Protein AF-T1G7B2-F1 (afdb_monomer)

Mean predicted aligned error: 17.16 Å

Secondary structure (DSSP, 8-state):
-TGGGT-----SSSS-----TTTTTS-HHHHHHHHHHTT--STTS--GGGTT--SSPPPHHHHHHHHHHHS--SS--HHHHHHHHHHHH---GGG--GGG------------

Organism: Helobdella robusta (NCBI:txid6412)

InterPro domains:
  IPR001261 ArgE/DapE/ACY1/CPG2/YscS, conserved site [PS00758] (81-90)
  IPR001628 Zinc finger, nuclear hormone receptor-type [PF00105] (1-42)
  IPR001628 Zinc finger, nuclear hormone receptor-type [PS51030] (1-47)
  IPR001628 Zinc finger, nuclear hormone receptor-type [SM00399] (1-43)
  IPR003070 Nuclear receptor subfamily 4 group A member 1-3 [PR01284] (47-62)
  IPR003070 Nuclear receptor subfamily 4 group A member 1-3 [PR01284] (75-91)
  IPR013088 Zinc finger, NHR/GATA-type [G3DSA:3.30.50.10] (1-73)

pLDDT: mean 77.35, std 19.47, range [39.28, 98.56]

Foldseek 3Di:
DCLQVVDDFDDPDPLCDDCDPVCVVVGVSNNVVVCVVVPNDSVPDDYDPCPPDDDDDDDPVVVVVVVVVVPDDPDDDPVRVVVVVCPVPDDDPVPDDPPPDDPDDDPPDDDD

Solvent-accessible surface area (backbone atoms only — not comparable to full-atom values): 7568 Å² total; per-residue (Å²): 106,54,76,80,65,68,61,84,66,72,59,96,64,88,69,71,66,74,73,44,96,90,44,36,81,80,39,65,25,39,41,52,52,48,42,46,73,76,64,57,65,71,85,77,55,64,53,78,96,48,53,91,70,80,81,81,78,74,53,72,77,55,48,56,54,53,50,38,69,76,48,74,62,99,71,70,55,71,68,54,52,52,53,49,54,46,58,75,73,50,72,65,83,89,75,68,70,77,87,73,69,72,83,78,83,73,79,80,82,81,87,129

Radius of gyration: 29.66 Å; Cα contacts (8 Å, |Δi|>4): 41; chains: 1; bounding box: 43×60×72 Å

Nearest PDB structures (foldseek):
  6l6q-assembly1_A  TM=9.284E-01  e=1.831E-07  Homo sapiens
  6lc1-assembly1_J  TM=9.471E-01  e=2.585E-07  Homo sapiens
  7wnh-assembly3_C  TM=6.245E-01  e=5.849E-09  Homo sapiens
  3dzy-assembly1_A  TM=7.354E-01  e=1.066E-05  Homo sapiens
  2a66-assembly1_A  TM=7.588E-01  e=3.684E-05  Homo sapiens

Structure (mmCIF, N/CA/C/O backbone):
data_AF-T1G7B2-F1
#
_entry.id   AF-T1G7B2-F1
#
loop_
_atom_site.group_PDB
_atom_site.id
_atom_site.type_symbol
_atom_site.label_atom_id
_atom_site.label_alt_id
_atom_site.label_comp_id
_atom_site.label_asym_id
_atom_site.label_entity_id
_atom_site.label_seq_id
_atom_site.pdbx_PDB_ins_code
_atom_site.Cartn_x
_atom_site.Cartn_y
_atom_site.Cartn_z
_atom_site.occupancy
_atom_site.B_iso_or_equiv
_atom_site.auth_seq_id
_atom_site.auth_comp_id
_atom_site.auth_asym_id
_atom_site.auth_atom_id
_atom_site.pdbx_PDB_model_num
ATOM 1 N N . ARG A 1 1 ? 6.249 -3.770 7.445 1.00 91.62 1 ARG A N 1
ATOM 2 C CA . ARG A 1 1 ? 7.342 -2.764 7.486 1.00 91.62 1 ARG A CA 1
ATOM 3 C C . ARG A 1 1 ? 7.002 -1.526 6.668 1.00 91.62 1 ARG A C 1
ATOM 5 O O . ARG A 1 1 ? 6.887 -0.488 7.289 1.00 91.62 1 ARG A O 1
ATOM 12 N N . THR A 1 2 ? 6.808 -1.620 5.348 1.00 95.88 2 THR A N 1
ATOM 13 C CA . THR A 1 2 ? 6.531 -0.453 4.482 1.00 95.88 2 THR A CA 1
ATOM 14 C C . THR A 1 2 ? 5.354 0.392 4.968 1.00 95.88 2 THR A C 1
ATOM 16 O O . THR A 1 2 ? 5.560 1.551 5.293 1.00 95.88 2 THR A O 1
ATOM 19 N N . VAL A 1 3 ? 4.173 -0.216 5.148 1.00 95.00 3 VAL A N 1
ATOM 20 C CA . VAL A 1 3 ? 2.973 0.482 5.652 1.00 95.00 3 VAL A CA 1
ATOM 21 C C . VAL A 1 3 ? 3.188 1.051 7.061 1.00 95.00 3 VAL A C 1
ATOM 23 O O . VAL A 1 3 ? 2.980 2.226 7.284 1.00 95.00 3 VAL A O 1
ATOM 26 N N . GLN A 1 4 ? 3.713 0.256 8.000 1.00 92.88 4 GLN A N 1
ATOM 27 C CA . GLN A 1 4 ? 3.941 0.699 9.389 1.00 92.88 4 GLN A CA 1
ATOM 28 C C . GLN A 1 4 ? 4.907 1.879 9.537 1.00 92.88 4 GLN A C 1
ATOM 30 O O . GLN A 1 4 ? 4.873 2.565 10.550 1.00 92.88 4 GLN A O 1
ATOM 35 N N . LYS A 1 5 ? 5.835 2.043 8.592 1.00 94.12 5 LYS A N 1
ATOM 36 C CA . LYS A 1 5 ? 6.827 3.122 8.606 1.00 94.12 5 LYS A CA 1
ATOM 37 C C . LYS A 1 5 ? 6.455 4.260 7.658 1.00 94.12 5 LYS A C 1
ATOM 39 O O . LYS A 1 5 ? 7.265 5.163 7.506 1.00 94.12 5 LYS A O 1
ATOM 44 N N . ASN A 1 6 ? 5.309 4.171 6.975 1.00 94.12 6 ASN A N 1
ATOM 45 C CA . ASN A 1 6 ? 4.947 5.058 5.869 1.00 94.12 6 ASN A CA 1
ATOM 46 C C . ASN A 1 6 ? 6.111 5.258 4.882 1.00 94.12 6 ASN A C 1
ATOM 48 O O . ASN A 1 6 ? 6.395 6.364 4.437 1.00 94.12 6 ASN A O 1
ATOM 52 N N . ALA A 1 7 ? 6.836 4.174 4.585 1.00 96.31 7 ALA A N 1
ATOM 53 C CA . ALA A 1 7 ? 8.042 4.258 3.775 1.00 96.31 7 ALA A CA 1
ATOM 54 C C . ALA A 1 7 ? 7.680 4.520 2.309 1.00 96.31 7 ALA A C 1
ATOM 56 O O . ALA A 1 7 ? 6.906 3.766 1.714 1.00 96.31 7 ALA A O 1
ATOM 57 N N . VAL A 1 8 ? 8.292 5.553 1.736 1.00 96.88 8 VAL A N 1
ATOM 58 C CA . VAL A 1 8 ? 8.183 5.903 0.319 1.00 96.88 8 VAL A CA 1
ATOM 59 C C . VAL A 1 8 ? 9.411 5.367 -0.405 1.00 96.88 8 VAL A C 1
ATOM 61 O O . VAL A 1 8 ? 10.537 5.504 0.070 1.00 96.88 8 VAL A O 1
ATOM 64 N N . TYR A 1 9 ? 9.192 4.726 -1.549 1.00 97.81 9 TYR A N 1
ATOM 65 C CA . TYR A 1 9 ? 10.258 4.175 -2.377 1.00 97.81 9 TYR A CA 1
ATOM 66 C C . TYR A 1 9 ? 10.185 4.761 -3.779 1.00 97.81 9 TYR A C 1
ATOM 68 O O . TYR A 1 9 ? 9.095 5.021 -4.282 1.00 97.81 9 TYR A O 1
ATOM 76 N N . SER A 1 10 ? 11.339 4.862 -4.429 1.00 98.00 10 SER A N 1
ATOM 77 C CA . SER A 1 10 ? 11.453 5.268 -5.829 1.00 98.00 10 SER A CA 1
ATOM 78 C C . SER A 1 10 ? 12.084 4.143 -6.645 1.00 98.00 10 SER A C 1
ATOM 80 O O . SER A 1 10 ? 12.949 3.409 -6.159 1.00 98.00 10 SER A O 1
ATOM 82 N N . CYS A 1 11 ? 11.629 3.966 -7.884 1.00 98.06 11 CYS A N 1
ATOM 83 C CA . CYS A 1 11 ? 12.299 3.089 -8.839 1.00 98.06 11 CYS A CA 1
ATOM 84 C C . CYS A 1 11 ? 13.431 3.858 -9.525 1.00 98.06 11 CYS A C 1
ATOM 86 O O . CYS A 1 11 ? 13.233 5.002 -9.913 1.00 98.06 11 CYS A O 1
ATOM 88 N N . LEU A 1 12 ? 14.582 3.21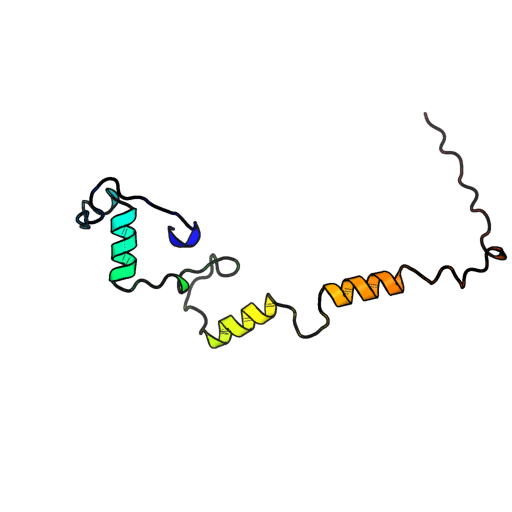1 -9.711 1.00 96.94 12 LEU A N 1
ATOM 89 C CA . LEU A 1 12 ? 15.724 3.760 -10.457 1.00 96.94 12 LEU A CA 1
ATOM 90 C C . LEU A 1 12 ? 15.685 3.399 -11.955 1.00 96.94 12 LEU A C 1
ATOM 92 O O . LEU A 1 12 ? 16.639 3.632 -12.684 1.00 96.94 12 LEU A O 1
ATOM 96 N N . SER A 1 13 ? 14.615 2.750 -12.408 1.00 95.19 13 SER A N 1
ATOM 97 C CA . SER A 1 13 ? 14.437 2.254 -13.778 1.00 95.19 13 SER A CA 1
ATOM 98 C C . SER A 1 13 ? 13.005 2.562 -14.241 1.00 95.19 13 SER A C 1
ATOM 100 O O . SER A 1 13 ? 12.333 3.409 -13.660 1.00 95.19 13 SER A O 1
ATOM 102 N N . GLY A 1 14 ? 12.484 1.844 -15.239 1.00 96.44 14 GLY A N 1
ATOM 103 C CA . GLY A 1 14 ? 11.147 2.064 -15.808 1.00 96.44 14 GLY A CA 1
ATOM 104 C C . GLY A 1 14 ? 9.953 1.575 -14.976 1.00 96.44 14 GLY A C 1
ATOM 105 O O . GLY A 1 14 ? 8.943 1.201 -15.559 1.00 96.44 14 GLY A O 1
ATOM 106 N N . LYS A 1 15 ? 10.049 1.512 -13.636 1.00 97.12 15 LYS A N 1
ATOM 107 C CA . LYS A 1 15 ? 8.956 1.063 -12.735 1.00 97.12 15 LYS A CA 1
ATOM 108 C C . LYS A 1 15 ? 8.376 -0.336 -13.034 1.00 97.12 15 LYS A C 1
ATOM 110 O O . LYS A 1 15 ? 7.311 -0.686 -12.543 1.00 97.12 15 LYS A O 1
ATOM 115 N N . ASN A 1 16 ? 9.105 -1.163 -13.776 1.00 97.31 16 ASN A N 1
ATOM 116 C CA . ASN A 1 16 ? 8.688 -2.484 -14.250 1.00 97.31 16 ASN A CA 1
ATOM 117 C C . ASN A 1 16 ? 9.705 -3.583 -13.882 1.00 97.31 16 ASN A C 1
ATOM 119 O O . ASN A 1 16 ? 9.863 -4.573 -14.596 1.00 97.31 16 ASN A O 1
ATOM 123 N N . CYS A 1 17 ? 10.437 -3.413 -12.774 1.00 97.75 17 CYS A N 1
ATOM 124 C CA . CYS A 1 17 ? 11.475 -4.365 -12.386 1.00 97.75 17 CYS A CA 1
ATOM 125 C C . CYS A 1 17 ? 10.881 -5.767 -12.129 1.00 97.75 17 CYS A C 1
ATOM 127 O O . CYS A 1 17 ? 9.895 -5.884 -11.396 1.00 97.75 17 CYS A O 1
ATOM 129 N N . PRO A 1 18 ? 11.512 -6.849 -12.619 1.00 97.00 18 PRO A N 1
ATOM 130 C CA . PRO A 1 18 ? 11.013 -8.206 -12.412 1.00 97.00 18 PRO A CA 1
ATOM 131 C C . PRO A 1 18 ? 11.135 -8.645 -10.942 1.00 97.00 18 PRO A C 1
ATOM 133 O O . PRO A 1 18 ? 12.222 -8.631 -10.351 1.00 97.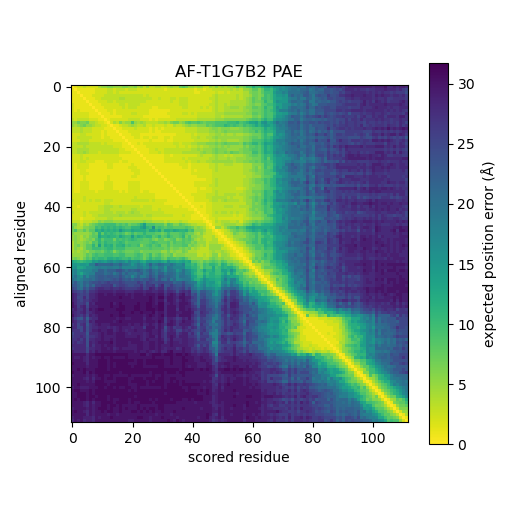00 18 PRO A O 1
ATOM 136 N N . ILE A 1 19 ? 10.010 -9.059 -10.345 1.00 97.81 19 ILE A N 1
ATOM 137 C CA . ILE A 1 19 ? 9.907 -9.449 -8.929 1.00 97.81 19 ILE A CA 1
ATOM 138 C C . ILE A 1 19 ? 9.775 -10.970 -8.788 1.00 97.81 19 ILE A C 1
ATOM 140 O O . ILE A 1 19 ? 8.663 -11.506 -8.767 1.00 97.81 19 ILE A O 1
ATOM 144 N N . ASP A 1 20 ? 10.930 -11.613 -8.590 1.00 97.38 20 ASP A N 1
ATOM 145 C CA . ASP A 1 20 ? 11.092 -13.051 -8.314 1.00 97.38 20 ASP A CA 1
ATOM 146 C C . ASP A 1 20 ? 11.721 -13.293 -6.933 1.00 97.38 20 ASP A C 1
ATOM 148 O O . ASP A 1 20 ? 12.301 -12.380 -6.334 1.00 97.38 20 ASP A O 1
ATOM 152 N N . LYS A 1 21 ? 11.725 -14.546 -6.448 1.00 96.88 21 LYS A N 1
ATOM 153 C CA . LYS A 1 21 ? 12.318 -14.933 -5.146 1.00 96.88 21 LYS A CA 1
ATOM 154 C C . LYS A 1 21 ? 13.752 -14.413 -4.961 1.00 96.88 21 LYS A C 1
ATOM 156 O O . LYS A 1 21 ? 14.073 -13.899 -3.891 1.00 96.88 21 LYS A O 1
ATOM 161 N N . ARG A 1 22 ? 14.579 -14.482 -6.012 1.00 97.19 22 ARG A N 1
ATOM 162 C CA . ARG A 1 22 ? 15.989 -14.051 -5.998 1.00 97.19 22 ARG A CA 1
ATOM 163 C C . ARG A 1 22 ? 16.173 -12.531 -6.099 1.00 97.19 22 ARG A C 1
ATOM 165 O O . ARG A 1 22 ? 17.106 -11.991 -5.518 1.00 97.19 22 ARG A O 1
ATOM 172 N N . ARG A 1 23 ? 15.312 -11.827 -6.846 1.00 95.25 23 ARG A N 1
ATOM 173 C CA . ARG A 1 23 ? 15.527 -10.416 -7.243 1.00 95.25 23 ARG A CA 1
ATOM 174 C C . ARG A 1 23 ? 14.589 -9.410 -6.579 1.00 95.25 23 ARG A C 1
ATOM 176 O O . ARG A 1 23 ? 14.839 -8.214 -6.682 1.00 95.25 23 ARG A O 1
ATOM 183 N N . ARG A 1 24 ? 13.567 -9.856 -5.839 1.00 97.19 24 ARG A N 1
ATOM 184 C CA . ARG A 1 24 ? 12.559 -8.988 -5.194 1.00 97.19 24 ARG A CA 1
ATOM 185 C C . ARG A 1 24 ? 13.121 -7.885 -4.292 1.00 97.19 24 ARG A C 1
ATOM 187 O O . ARG A 1 24 ? 12.434 -6.906 -4.044 1.00 97.19 24 ARG A O 1
ATOM 194 N N . ASN A 1 25 ? 14.338 -8.042 -3.772 1.00 97.19 25 ASN A N 1
ATOM 195 C CA . ASN A 1 25 ? 14.970 -7.043 -2.907 1.00 97.19 25 ASN A CA 1
ATOM 196 C C . ASN A 1 25 ? 15.705 -5.937 -3.687 1.00 97.19 25 ASN A C 1
ATOM 198 O O . ASN A 1 25 ? 16.084 -4.948 -3.072 1.00 97.19 25 ASN A O 1
ATOM 202 N N . ARG A 1 26 ? 15.889 -6.073 -5.011 1.00 97.56 26 ARG A N 1
ATOM 203 C CA . ARG A 1 26 ? 16.608 -5.089 -5.842 1.00 97.56 26 ARG A CA 1
ATOM 204 C C . ARG A 1 26 ? 15.850 -3.773 -6.012 1.00 97.56 26 ARG A C 1
ATOM 206 O O . ARG A 1 26 ? 16.472 -2.726 -6.080 1.00 97.56 26 ARG A O 1
ATOM 213 N N . CYS A 1 27 ? 14.518 -3.815 -6.080 1.00 98.25 27 CYS A N 1
ATOM 214 C CA . CYS A 1 27 ? 13.689 -2.618 -6.202 1.00 98.25 27 CYS A CA 1
ATOM 215 C C . CYS A 1 27 ? 12.532 -2.674 -5.204 1.00 98.25 27 CYS A C 1
ATOM 217 O O . CYS A 1 27 ? 11.582 -3.441 -5.371 1.00 98.25 27 CYS A O 1
ATOM 219 N N . GLN A 1 28 ? 12.614 -1.850 -4.160 1.00 98.31 28 GLN A N 1
ATOM 220 C CA . GLN A 1 28 ? 11.594 -1.783 -3.111 1.00 98.31 28 GLN A CA 1
ATOM 221 C C . GLN A 1 28 ? 10.278 -1.195 -3.635 1.00 98.31 28 GLN A C 1
ATOM 223 O O . GLN A 1 28 ? 9.218 -1.692 -3.260 1.00 98.31 28 GLN A O 1
ATOM 228 N N . TYR A 1 29 ? 10.352 -0.223 -4.556 1.00 98.56 29 TYR A N 1
ATOM 229 C CA . TYR A 1 29 ? 9.185 0.350 -5.229 1.00 98.56 29 TYR A CA 1
ATOM 230 C C . TYR A 1 29 ? 8.391 -0.721 -5.983 1.00 98.56 29 TYR A C 1
ATOM 232 O O . TYR A 1 29 ? 7.267 -1.019 -5.601 1.00 98.56 29 TYR A O 1
ATOM 240 N N . CYS A 1 30 ? 8.998 -1.385 -6.976 1.00 98.38 30 CYS A N 1
ATOM 241 C CA . CYS A 1 30 ? 8.290 -2.377 -7.796 1.00 98.38 30 CYS A CA 1
ATOM 242 C C . CYS A 1 30 ? 7.796 -3.571 -6.967 1.00 98.38 30 CYS A C 1
ATOM 244 O O . CYS A 1 30 ? 6.746 -4.144 -7.248 1.00 98.38 30 CYS A O 1
ATOM 246 N N . ARG A 1 31 ? 8.535 -3.949 -5.915 1.00 98.38 31 ARG A N 1
ATOM 247 C CA . ARG A 1 31 ? 8.081 -4.980 -4.978 1.00 98.38 31 ARG A CA 1
ATOM 248 C C . ARG A 1 31 ? 6.808 -4.551 -4.256 1.00 98.38 31 ARG A C 1
ATOM 250 O O . ARG A 1 31 ? 5.891 -5.358 -4.142 1.00 98.38 31 ARG A O 1
ATOM 257 N N . PHE A 1 32 ? 6.784 -3.333 -3.722 1.00 98.38 32 PHE A N 1
ATOM 258 C CA . PHE A 1 32 ? 5.632 -2.831 -2.985 1.00 98.38 32 PHE A CA 1
ATOM 259 C C . PHE A 1 32 ? 4.432 -2.600 -3.905 1.00 98.38 32 PHE A C 1
ATOM 261 O O . PHE A 1 32 ? 3.340 -3.045 -3.571 1.00 98.38 32 PHE A O 1
ATOM 268 N N . GLU A 1 33 ? 4.644 -2.036 -5.092 1.00 98.19 33 GLU A N 1
ATOM 269 C CA . GLU A 1 33 ? 3.607 -1.899 -6.123 1.00 98.19 33 GLU A CA 1
ATOM 270 C C . GLU A 1 33 ? 2.989 -3.252 -6.485 1.00 98.19 33 GLU A C 1
ATOM 272 O O . GLU A 1 33 ? 1.770 -3.406 -6.454 1.00 98.19 33 GLU A O 1
ATOM 277 N N . LYS A 1 34 ? 3.814 -4.283 -6.725 1.00 98.06 34 LYS A N 1
ATOM 278 C CA . LYS A 1 34 ? 3.310 -5.638 -6.990 1.00 98.06 34 LYS A CA 1
ATOM 279 C C . LYS A 1 34 ? 2.483 -6.182 -5.826 1.00 98.06 34 LYS A C 1
ATOM 281 O O . LYS A 1 34 ? 1.476 -6.831 -6.076 1.00 98.06 34 LYS A O 1
ATOM 286 N N . CYS A 1 35 ? 2.875 -5.929 -4.572 1.00 98.06 35 CYS A N 1
ATOM 287 C CA . CYS A 1 35 ? 2.076 -6.322 -3.406 1.00 98.06 35 CYS A CA 1
ATOM 288 C C . CYS A 1 35 ? 0.665 -5.718 -3.454 1.00 98.06 35 CYS A C 1
ATOM 290 O O . CYS A 1 35 ? -0.303 -6.428 -3.194 1.00 98.06 35 CYS A O 1
ATOM 292 N N . LEU A 1 36 ? 0.545 -4.433 -3.793 1.00 97.69 36 LEU A N 1
ATOM 293 C CA . LEU A 1 36 ? -0.755 -3.769 -3.915 1.00 97.69 36 LEU A CA 1
ATOM 294 C C . LEU A 1 36 ? -1.551 -4.325 -5.100 1.00 97.69 36 LEU A C 1
ATOM 296 O O . LEU A 1 36 ? -2.731 -4.622 -4.953 1.00 97.69 36 LEU A O 1
ATOM 300 N N . HIS A 1 37 ? -0.890 -4.547 -6.236 1.00 97.50 37 HIS A N 1
ATOM 301 C CA . HIS A 1 37 ? -1.518 -5.076 -7.446 1.00 97.50 37 HIS A CA 1
ATOM 302 C C . HIS A 1 37 ? -2.107 -6.483 -7.255 1.00 97.50 37 HIS A C 1
ATOM 304 O O . HIS A 1 37 ? -3.175 -6.776 -7.779 1.00 97.50 37 HIS A O 1
ATOM 310 N N . VAL A 1 38 ? -1.459 -7.346 -6.463 1.00 97.75 38 VAL A N 1
ATOM 311 C CA . VAL A 1 38 ? -2.003 -8.679 -6.124 1.00 97.75 38 VAL A CA 1
ATOM 312 C C . VAL A 1 38 ? -3.038 -8.650 -4.988 1.00 97.75 38 VAL A C 1
ATOM 314 O O . VAL A 1 38 ? -3.444 -9.706 -4.510 1.00 97.75 38 VAL A O 1
ATOM 317 N N . GLY A 1 39 ? -3.447 -7.464 -4.523 1.00 97.31 39 GLY A N 1
ATOM 318 C CA . GLY A 1 39 ? -4.526 -7.298 -3.549 1.00 97.31 39 GLY A CA 1
ATOM 319 C C . GLY A 1 39 ? -4.097 -7.277 -2.080 1.00 97.31 39 GLY A C 1
ATOM 320 O O . GLY A 1 39 ? -4.924 -7.525 -1.203 1.00 97.31 39 GLY A O 1
ATOM 321 N N . MET A 1 40 ? -2.830 -6.983 -1.756 1.00 97.44 40 MET A N 1
ATOM 322 C CA . MET A 1 40 ? -2.472 -6.723 -0.355 1.00 97.44 40 MET A CA 1
ATOM 323 C C . MET A 1 40 ? -3.100 -5.409 0.122 1.00 97.44 40 MET A C 1
ATOM 325 O O . MET A 1 40 ? -2.778 -4.331 -0.371 1.00 97.44 40 MET A O 1
ATOM 329 N N . VAL A 1 41 ? -3.956 -5.510 1.135 1.00 94.31 41 VAL A N 1
ATOM 330 C CA . VAL A 1 41 ? -4.702 -4.388 1.718 1.00 94.31 41 VAL A CA 1
ATOM 331 C C . VAL A 1 41 ? -3.829 -3.662 2.752 1.00 94.31 41 VAL A C 1
ATOM 333 O O . VAL A 1 41 ? -3.248 -4.297 3.636 1.00 94.31 41 VAL A O 1
ATOM 336 N N . LYS A 1 42 ? -3.698 -2.333 2.664 1.00 93.38 42 LYS A N 1
ATOM 337 C CA . LYS A 1 42 ? -2.851 -1.554 3.596 1.00 93.38 42 LYS A CA 1
ATOM 338 C C . LYS A 1 42 ? -3.503 -1.454 4.973 1.00 93.38 42 LYS A C 1
ATOM 340 O O . LYS A 1 42 ? -2.824 -1.551 5.991 1.00 93.38 42 LYS A O 1
ATOM 345 N N . GLU A 1 43 ? -4.821 -1.342 4.985 1.00 90.31 43 GLU A N 1
ATOM 346 C CA . GLU A 1 43 ? -5.690 -1.136 6.140 1.00 90.31 43 GLU A CA 1
ATOM 347 C C . GLU A 1 43 ? -5.690 -2.341 7.094 1.00 90.31 43 GLU A C 1
ATOM 349 O O . GLU A 1 43 ? -5.992 -2.199 8.275 1.00 90.31 43 GLU A O 1
ATOM 354 N N . VAL A 1 44 ? -5.314 -3.536 6.616 1.00 91.50 44 VAL A N 1
ATOM 355 C CA . VAL A 1 44 ? -5.186 -4.728 7.477 1.00 91.50 44 VAL A CA 1
ATOM 356 C C . VAL A 1 44 ? -3.891 -4.735 8.292 1.00 91.50 44 VAL A C 1
ATOM 358 O O . VAL A 1 44 ? -3.715 -5.561 9.195 1.00 91.50 44 VAL A O 1
ATOM 361 N N . VAL A 1 45 ? -2.950 -3.840 7.983 1.00 92.25 45 VAL A N 1
ATOM 362 C CA . VAL A 1 45 ? -1.716 -3.699 8.749 1.00 92.25 45 VAL A CA 1
ATOM 363 C C . VAL A 1 45 ? -2.036 -2.962 10.044 1.00 92.25 45 VAL A C 1
ATOM 365 O O . VAL A 1 45 ? -2.429 -1.806 10.032 1.00 92.25 45 VAL A O 1
ATOM 368 N N . ARG A 1 46 ? -1.813 -3.625 11.182 1.00 90.81 46 ARG A N 1
ATOM 369 C CA . ARG A 1 46 ? -1.992 -3.017 12.507 1.00 90.81 46 ARG A CA 1
ATOM 370 C C . ARG A 1 46 ? -1.080 -1.795 12.677 1.00 90.81 46 ARG A C 1
ATOM 372 O O . ARG A 1 46 ? 0.149 -1.943 12.619 1.00 90.81 46 ARG A O 1
ATOM 379 N N . THR A 1 47 ? -1.683 -0.638 12.930 1.00 86.81 47 THR A N 1
ATOM 380 C CA . THR A 1 47 ? -1.019 0.618 13.3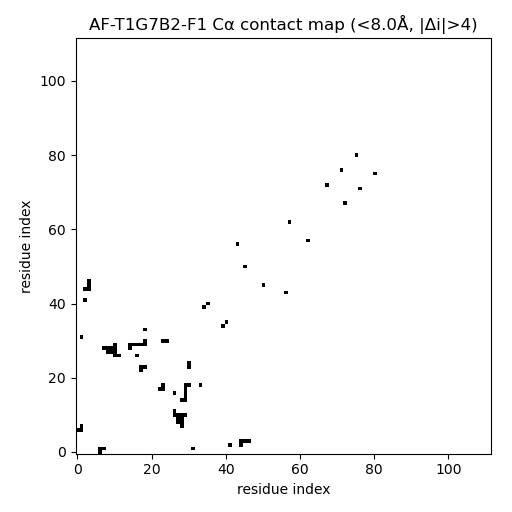07 1.00 86.81 47 THR A CA 1
ATOM 381 C C . THR A 1 47 ? -1.284 0.948 14.780 1.00 86.81 47 THR A C 1
ATOM 383 O O . THR A 1 47 ? -2.127 0.318 15.427 1.00 86.81 47 THR A O 1
ATOM 386 N N . ASP A 1 48 ? -0.510 1.888 15.322 1.00 83.00 48 ASP A N 1
ATOM 387 C CA . ASP A 1 48 ? -0.776 2.555 16.604 1.00 83.00 48 ASP A CA 1
ATOM 388 C C . ASP A 1 48 ? -1.045 1.588 17.774 1.00 83.00 48 ASP A C 1
ATOM 390 O O . ASP A 1 48 ? -0.248 0.684 18.043 1.00 83.00 48 ASP A O 1
ATOM 394 N N . TYR A 1 49 ? -2.183 1.749 18.450 1.00 76.56 49 TYR A N 1
ATOM 395 C CA . TYR A 1 49 ? -2.635 0.984 19.618 1.00 76.56 49 TYR A CA 1
ATOM 396 C C . TYR A 1 49 ? -2.894 -0.510 19.345 1.00 76.56 49 TYR A C 1
ATOM 398 O O . TYR A 1 49 ? -3.019 -1.304 20.282 1.00 76.56 49 TYR A O 1
ATOM 406 N N . LEU A 1 50 ? -2.952 -0.938 18.079 1.00 80.75 50 LEU A N 1
ATOM 407 C CA . LEU A 1 50 ? -3.064 -2.357 17.718 1.00 80.75 50 LEU A CA 1
ATOM 408 C C . LEU A 1 50 ? -1.701 -3.032 17.520 1.00 80.75 50 LEU A C 1
ATOM 410 O O . LEU A 1 50 ? -1.640 -4.255 17.356 1.00 80.75 50 LEU A O 1
ATOM 414 N N . LYS A 1 51 ? -0.598 -2.278 17.525 1.00 81.75 51 LYS A N 1
ATOM 415 C CA . LYS A 1 51 ? 0.751 -2.818 17.328 1.00 81.75 51 LYS A CA 1
ATOM 416 C C . LYS A 1 51 ? 1.094 -3.836 18.426 1.00 81.75 51 LYS A C 1
ATOM 418 O O . LYS A 1 51 ? 0.841 -3.620 19.601 1.00 81.75 51 LYS A O 1
ATOM 423 N N . GLY A 1 52 ? 1.649 -4.984 18.032 1.00 83.19 52 GLY A N 1
ATOM 424 C CA . GLY A 1 52 ? 2.024 -6.067 18.955 1.00 83.19 52 GLY A CA 1
ATOM 425 C C . GLY A 1 52 ? 0.903 -7.058 19.297 1.00 83.19 52 GLY A C 1
ATOM 426 O O . GLY A 1 52 ? 1.200 -8.176 19.719 1.00 83.19 52 GLY A O 1
ATOM 427 N N . ARG A 1 53 ? -0.372 -6.730 19.038 1.00 86.38 53 ARG A N 1
ATOM 428 C CA . ARG A 1 53 ? -1.476 -7.686 19.227 1.00 86.38 53 ARG A CA 1
ATOM 429 C C . ARG A 1 53 ? -1.450 -8.781 18.154 1.00 86.38 53 ARG A C 1
ATOM 431 O O . ARG A 1 53 ? -1.349 -8.500 16.958 1.00 86.38 53 ARG A O 1
ATOM 438 N N . ARG A 1 54 ? -1.577 -10.037 18.590 1.00 86.81 54 ARG A N 1
ATOM 439 C CA . ARG A 1 54 ? -1.653 -11.241 17.740 1.00 86.81 54 ARG A CA 1
ATOM 440 C C . ARG A 1 54 ? -3.101 -11.751 17.663 1.00 86.81 54 ARG A C 1
ATOM 442 O O . ARG A 1 54 ? -3.924 -11.377 18.489 1.00 86.81 54 ARG A O 1
ATOM 449 N N . GLY A 1 55 ? -3.419 -12.576 16.663 1.00 88.56 55 GLY A N 1
ATOM 450 C CA . GLY A 1 55 ? -4.759 -13.160 16.472 1.00 88.56 55 GLY A CA 1
ATOM 451 C C . GLY A 1 55 ? -5.580 -12.518 15.346 1.00 88.56 55 GLY A C 1
ATOM 452 O O . GLY A 1 55 ? -5.041 -11.794 14.502 1.00 88.56 55 GLY A O 1
ATOM 453 N N . ARG A 1 56 ? -6.888 -12.803 15.311 1.00 87.75 56 ARG A N 1
ATOM 454 C CA . ARG A 1 56 ? -7.824 -12.297 14.289 1.00 87.75 56 ARG A CA 1
ATOM 455 C C . ARG A 1 56 ? -7.939 -10.769 14.369 1.00 87.75 56 ARG A C 1
ATOM 457 O O . ARG A 1 56 ? -7.938 -10.200 15.460 1.00 87.75 56 ARG A O 1
ATOM 464 N N . LEU A 1 57 ? -8.004 -10.096 13.219 1.00 85.00 57 LEU A N 1
ATOM 465 C CA . LEU A 1 57 ? -8.282 -8.658 13.194 1.00 85.00 57 LEU A CA 1
ATOM 466 C C . LEU A 1 57 ? -9.707 -8.398 13.711 1.00 85.00 57 LEU A C 1
ATOM 468 O O . LEU A 1 57 ? -10.611 -9.174 13.388 1.00 85.00 57 LEU A O 1
ATOM 472 N N . PRO A 1 58 ? -9.925 -7.341 14.514 1.00 78.62 58 PRO A N 1
ATOM 473 C CA . PRO A 1 58 ? -11.270 -6.936 14.895 1.00 78.62 58 PRO A CA 1
ATOM 474 C C . PRO A 1 58 ? -12.105 -6.674 13.640 1.00 78.62 58 PRO A C 1
ATOM 476 O O . PRO A 1 58 ? -11.614 -6.077 12.683 1.00 78.62 58 PRO A O 1
ATOM 479 N N . SER A 1 59 ? -13.366 -7.108 13.649 1.00 77.44 59 SER A N 1
ATOM 480 C CA . SER A 1 59 ? -14.306 -6.730 12.592 1.00 77.44 59 SER A CA 1
ATOM 481 C C . SER A 1 59 ? -14.400 -5.204 12.499 1.00 77.44 59 SER A C 1
ATOM 483 O O . SER A 1 59 ? -14.284 -4.509 13.512 1.00 77.44 59 SER A O 1
ATOM 485 N N . LYS A 1 60 ? -14.649 -4.687 11.293 1.00 66.19 60 LYS A N 1
ATOM 486 C CA . LYS A 1 60 ? -14.808 -3.253 11.007 1.00 66.19 60 LYS A CA 1
ATOM 487 C C . LYS A 1 60 ? -15.848 -2.592 11.928 1.00 66.19 60 LYS A C 1
ATOM 489 O O . LYS A 1 60 ? -15.638 -1.467 12.368 1.00 66.19 60 LYS A O 1
ATOM 494 N N . SER A 1 61 ? -16.892 -3.333 12.319 1.00 64.88 61 SER A N 1
ATOM 495 C CA . SER A 1 61 ? -17.897 -2.895 13.301 1.00 64.88 61 SER A CA 1
ATOM 496 C C . SER A 1 61 ? -17.318 -2.642 14.696 1.00 64.88 61 SER A C 1
ATOM 498 O O . SER A 1 61 ? -17.731 -1.708 15.372 1.00 64.88 61 SER A O 1
ATOM 500 N N . LYS A 1 62 ? -16.327 -3.435 15.116 1.00 60.12 62 LYS A N 1
ATOM 501 C CA . LYS A 1 62 ? -15.645 -3.307 16.412 1.00 60.12 62 LYS A CA 1
ATOM 502 C C . LYS A 1 62 ? -14.568 -2.222 16.379 1.00 60.12 62 LYS A C 1
ATOM 504 O O . LYS A 1 62 ? -14.348 -1.557 17.382 1.00 60.12 62 LYS A O 1
ATOM 509 N N . LEU A 1 63 ? -13.919 -2.018 15.230 1.00 59.91 63 LEU A N 1
ATOM 510 C CA . LEU A 1 63 ? -12.922 -0.959 15.045 1.00 59.91 63 LEU A CA 1
ATOM 511 C C . LEU A 1 63 ? -13.555 0.442 15.109 1.00 59.91 63 LEU A C 1
ATOM 513 O O . LEU A 1 63 ? -12.970 1.336 15.709 1.00 59.91 63 LEU A O 1
ATOM 517 N N . ALA A 1 64 ? -14.778 0.602 14.591 1.00 59.62 64 ALA A N 1
ATOM 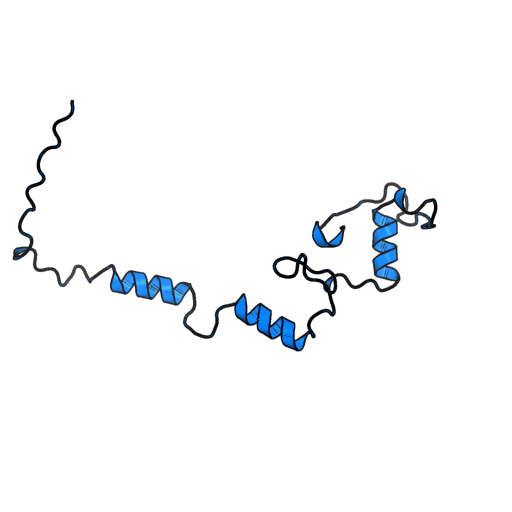518 C CA . ALA A 1 64 ? -15.575 1.820 14.767 1.00 59.62 64 ALA A CA 1
ATOM 519 C C . ALA A 1 64 ? -15.918 2.097 16.246 1.00 59.62 64 ALA A C 1
ATOM 521 O O . ALA A 1 64 ? -16.030 3.248 16.656 1.00 59.62 64 ALA A O 1
ATOM 522 N N . SER A 1 65 ? -16.043 1.056 17.075 1.00 55.00 65 SER A N 1
ATOM 523 C CA . SER A 1 65 ? -16.200 1.195 18.530 1.00 55.00 65 SER A CA 1
ATOM 524 C C . SER A 1 65 ? -14.912 1.658 19.220 1.00 55.00 65 SER A C 1
ATOM 526 O O . SER A 1 65 ? -14.985 2.449 20.148 1.00 55.00 65 SER A O 1
ATOM 528 N N . PHE A 1 66 ? -13.736 1.217 18.753 1.00 54.53 66 PHE A N 1
ATOM 529 C CA . PHE A 1 66 ? -12.436 1.664 19.282 1.00 54.53 66 PHE A CA 1
ATOM 530 C C . PHE A 1 66 ? -12.021 3.054 18.776 1.00 54.53 66 PHE A C 1
ATOM 532 O O . PHE A 1 66 ? -11.370 3.791 19.506 1.00 54.53 66 PHE A O 1
ATOM 539 N N . GLN A 1 67 ? -12.421 3.452 17.564 1.00 51.97 67 GLN A N 1
ATOM 540 C CA . GLN A 1 67 ? -12.264 4.840 17.115 1.00 51.97 67 GLN A CA 1
ATOM 541 C C . GLN A 1 67 ? -13.158 5.794 17.911 1.00 51.97 67 GLN A C 1
ATOM 543 O O . GLN A 1 67 ? -12.718 6.898 1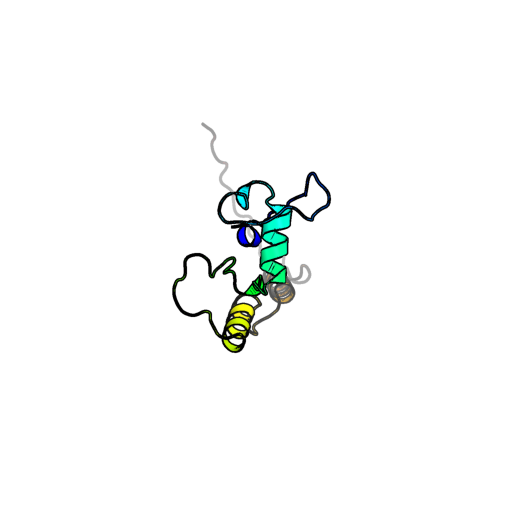8.190 1.00 51.97 67 GLN A O 1
ATOM 548 N N . ARG A 1 68 ? -14.332 5.345 18.381 1.00 49.19 68 ARG A N 1
ATOM 549 C CA . 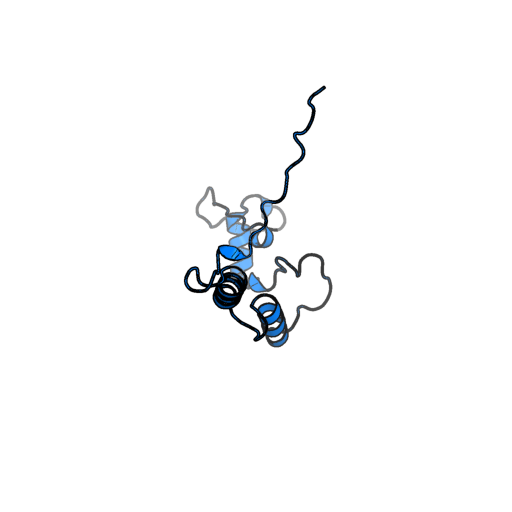ARG A 1 68 ? -15.151 6.098 19.350 1.00 49.19 68 ARG A CA 1
ATOM 550 C C . ARG A 1 68 ? -14.535 6.214 20.748 1.00 49.19 68 ARG A C 1
ATOM 552 O O . ARG A 1 68 ? -14.901 7.112 21.486 1.00 49.19 68 ARG A O 1
ATOM 559 N N . GLU A 1 69 ? -13.579 5.361 21.100 1.00 47.03 69 GLU A N 1
ATOM 560 C CA . GLU A 1 69 ? -12.778 5.512 22.327 1.00 47.03 69 GLU A CA 1
ATOM 561 C C . GLU A 1 69 ? -11.562 6.438 22.117 1.00 47.03 69 GLU A C 1
ATOM 563 O O . GLU A 1 69 ? -11.065 7.031 23.066 1.00 47.03 69 GLU A O 1
ATOM 568 N N . GLY A 1 70 ? -11.111 6.626 20.868 1.00 45.09 70 GLY A N 1
ATOM 569 C CA . GLY A 1 70 ? -10.127 7.653 20.486 1.00 45.09 70 GLY A CA 1
ATOM 570 C C . GLY A 1 70 ? -10.741 9.007 20.104 1.00 45.09 70 GLY A C 1
ATOM 571 O O . GLY A 1 70 ? -10.024 9.996 19.978 1.00 45.09 70 GLY A O 1
ATOM 572 N N . SER A 1 71 ? -12.060 9.067 19.929 1.00 45.97 71 SER A N 1
ATOM 573 C CA . SER A 1 71 ? -12.834 10.287 19.726 1.00 45.97 71 SER A CA 1
ATOM 574 C C . SER A 1 71 ? -13.910 10.358 20.804 1.00 45.97 71 SER A C 1
ATOM 576 O O . SER A 1 71 ? -15.009 9.866 20.581 1.00 45.97 71 SER A O 1
ATOM 578 N N . LEU A 1 72 ? -13.553 10.922 21.962 1.00 46.94 72 LEU A N 1
ATOM 579 C CA . LEU A 1 72 ? -14.450 11.453 22.997 1.00 46.94 72 LEU A CA 1
ATOM 580 C C . LEU A 1 72 ? -15.834 10.769 23.062 1.00 46.94 72 LEU A C 1
ATOM 582 O O . LEU A 1 72 ? -16.756 11.105 22.315 1.00 46.94 72 LEU A O 1
ATOM 586 N N . SER A 1 73 ? -15.987 9.858 24.028 1.00 39.28 73 SER A N 1
ATOM 587 C CA . SER A 1 73 ? -17.288 9.465 24.598 1.00 39.28 73 SER A CA 1
ATOM 588 C C . SER A 1 73 ? -18.190 10.709 24.815 1.00 39.28 73 SER A C 1
ATOM 590 O O . SER A 1 73 ? -17.626 11.788 24.984 1.00 39.28 73 SER A O 1
ATOM 592 N N . PRO A 1 74 ? -19.544 10.620 24.823 1.00 52.12 74 PRO A N 1
ATOM 593 C CA . PRO A 1 74 ? -20.498 11.745 24.664 1.00 52.12 74 PRO A CA 1
ATOM 594 C C . PRO A 1 74 ? -20.482 12.912 25.680 1.00 52.12 74 PRO A C 1
ATOM 596 O O . PRO A 1 74 ? -21.487 13.595 25.854 1.00 52.12 74 PRO A O 1
ATOM 599 N N . GLN A 1 75 ? -19.387 13.171 26.379 1.00 53.84 75 GLN A N 1
ATOM 600 C CA . GLN A 1 75 ? -19.299 14.078 27.509 1.00 53.84 75 GLN A CA 1
ATOM 601 C C . GLN A 1 75 ? -18.376 15.251 27.160 1.00 53.84 75 GLN A C 1
ATOM 603 O O . GLN A 1 75 ? -17.199 15.244 27.488 1.00 53.84 75 GLN A O 1
ATOM 608 N N . ALA A 1 76 ? -18.960 16.251 26.491 1.00 60.75 76 ALA A N 1
ATOM 609 C CA . ALA A 1 76 ? -18.408 17.580 26.197 1.00 60.75 76 ALA A CA 1
ATOM 610 C C . ALA A 1 76 ? -17.113 17.633 25.344 1.00 60.75 76 ALA A C 1
ATOM 612 O O . ALA A 1 76 ? -16.101 16.999 25.620 1.00 60.75 76 ALA A O 1
ATOM 613 N N . SER A 1 77 ? -17.127 18.458 24.288 1.00 77.12 77 SER A N 1
ATOM 614 C CA . SER A 1 77 ? -15.937 18.706 23.458 1.00 77.12 77 SER A CA 1
ATOM 615 C C . SER A 1 77 ? -14.790 19.318 24.284 1.00 77.12 77 SER A C 1
ATOM 617 O O . SER A 1 77 ? -15.047 19.997 25.277 1.00 77.12 77 SER A O 1
ATOM 619 N N . LEU A 1 78 ? -13.528 19.146 23.862 1.00 79.31 78 LEU A N 1
ATOM 620 C CA . LEU A 1 78 ? -12.374 19.782 24.529 1.00 79.31 78 LEU A CA 1
ATOM 621 C C . LEU A 1 78 ? -12.553 21.299 24.677 1.00 79.31 78 LEU A C 1
ATOM 623 O O . LEU A 1 78 ? -12.215 21.860 25.713 1.00 79.31 78 LEU A O 1
ATOM 627 N N . ILE A 1 79 ? -13.151 21.943 23.669 1.00 79.00 79 ILE A N 1
ATOM 628 C CA . ILE A 1 79 ? -13.502 23.366 23.706 1.00 79.00 79 ILE A CA 1
ATOM 629 C C . ILE A 1 79 ? -14.458 23.639 24.876 1.00 79.00 79 ILE A C 1
ATOM 631 O O . ILE A 1 79 ? -14.230 24.547 25.663 1.00 79.00 79 ILE A O 1
ATOM 635 N N . THR A 1 80 ? -15.490 22.814 25.048 1.00 81.12 80 THR A N 1
ATOM 636 C CA . THR A 1 80 ? -16.460 22.930 26.147 1.00 81.12 80 THR A CA 1
ATOM 637 C C . THR A 1 80 ? -15.820 22.732 27.525 1.00 81.12 80 THR A C 1
ATOM 639 O O . THR A 1 80 ? -16.195 23.424 28.469 1.00 81.12 80 THR A O 1
ATOM 642 N N . LEU A 1 81 ? -14.865 21.807 27.658 1.00 81.12 81 LEU A N 1
ATOM 643 C CA . LEU A 1 81 ? -14.144 21.584 28.917 1.00 81.12 81 LEU A CA 1
ATOM 644 C C . LEU A 1 81 ? -13.246 22.770 29.273 1.00 81.12 81 LEU A C 1
ATOM 646 O O . LEU A 1 81 ? -13.255 23.212 30.418 1.00 81.12 81 LEU A O 1
ATOM 650 N N . LEU A 1 82 ? -12.524 23.314 28.291 1.00 81.19 82 LEU A N 1
ATOM 651 C CA . LEU A 1 82 ? -11.680 24.494 28.480 1.00 81.19 82 LEU A CA 1
ATOM 652 C C . LEU A 1 82 ? -12.512 25.731 28.842 1.00 81.19 82 LEU A C 1
ATOM 654 O O . LEU A 1 82 ? -12.142 26.466 29.751 1.00 81.19 82 LEU A O 1
ATOM 658 N N . VAL A 1 83 ? -13.657 25.928 28.181 1.00 83.56 83 VAL A N 1
ATOM 659 C CA . VAL A 1 83 ? -14.576 27.039 28.475 1.00 83.56 83 VAL A CA 1
ATOM 660 C C . VAL A 1 83 ? -15.161 26.922 29.884 1.00 83.56 83 VAL A C 1
ATOM 662 O O . VAL A 1 83 ? -15.165 27.913 30.606 1.00 83.56 83 VAL A O 1
ATOM 665 N N . ARG A 1 84 ? -15.601 25.731 30.317 1.00 80.06 84 ARG A N 1
ATOM 666 C CA . ARG A 1 84 ? -16.069 25.526 31.702 1.00 80.06 84 ARG A CA 1
ATOM 667 C C . ARG A 1 84 ? -14.971 25.771 32.725 1.00 80.06 84 ARG A C 1
ATOM 669 O O . ARG A 1 84 ? -15.191 26.531 33.655 1.00 80.06 84 ARG A O 1
ATOM 676 N N . ALA A 1 85 ? -13.789 25.191 32.517 1.00 80.75 85 ALA A N 1
ATOM 677 C CA . ALA A 1 85 ? -12.665 25.395 33.421 1.00 80.75 85 ALA A CA 1
ATOM 678 C C . ALA A 1 85 ? -12.312 26.882 33.554 1.00 80.75 85 ALA A C 1
ATOM 680 O O . ALA A 1 85 ? -12.014 27.331 34.656 1.00 80.75 85 ALA A O 1
ATOM 681 N N . HIS A 1 86 ? -12.391 27.650 32.460 1.00 79.75 86 HIS A N 1
ATOM 682 C CA . HIS A 1 86 ? -12.186 29.095 32.489 1.00 79.75 86 HIS A CA 1
ATOM 683 C C . HIS A 1 86 ? -13.264 29.809 33.311 1.00 79.75 86 HIS A C 1
ATOM 685 O O . HIS A 1 86 ? -12.911 30.524 34.238 1.00 79.75 86 HIS A O 1
ATOM 691 N N . ILE A 1 87 ? -14.549 29.546 33.050 1.00 77.94 87 ILE A N 1
ATOM 692 C CA . ILE A 1 87 ? -15.671 30.119 33.817 1.00 77.94 87 ILE A CA 1
ATOM 693 C C . ILE A 1 87 ? -15.539 29.808 35.318 1.00 77.94 87 ILE A C 1
ATOM 695 O O . ILE A 1 87 ? -15.760 30.690 36.142 1.00 77.94 87 ILE A O 1
ATOM 699 N N . ASP A 1 88 ? -15.126 28.589 35.671 1.00 72.44 88 ASP A N 1
ATOM 700 C CA . ASP A 1 88 ? -14.984 28.157 37.066 1.00 72.44 88 ASP A CA 1
ATOM 701 C C . ASP A 1 88 ? -13.761 28.780 37.767 1.00 72.44 88 ASP A C 1
ATOM 703 O O . ASP A 1 88 ? -13.774 28.965 38.984 1.00 72.44 88 ASP A O 1
ATOM 707 N N . THR A 1 89 ? -12.689 29.098 37.028 1.00 74.31 89 THR A N 1
ATOM 708 C CA . THR A 1 89 ? -11.446 29.664 37.596 1.00 74.31 89 THR A CA 1
ATOM 709 C C . THR A 1 89 ? -11.316 31.177 37.449 1.00 74.31 89 THR A C 1
ATOM 711 O O . THR A 1 89 ? -10.437 31.763 38.083 1.00 74.31 89 THR A O 1
ATOM 714 N N . SER A 1 90 ? -12.187 31.830 36.677 1.00 66.19 90 SER A N 1
ATOM 715 C CA . SER A 1 90 ? -12.263 33.288 36.581 1.00 66.19 90 SER A CA 1
ATOM 716 C C . SER A 1 90 ? -13.626 33.793 37.071 1.00 66.19 90 SER A C 1
ATOM 718 O O . SER A 1 90 ? -14.518 34.030 36.252 1.00 66.19 90 SER A O 1
ATOM 720 N N . PRO A 1 91 ? -13.823 33.969 38.390 1.00 57.81 91 PRO A N 1
ATOM 721 C CA . PRO A 1 91 ? -14.961 34.730 38.883 1.00 57.81 91 PRO A CA 1
ATOM 722 C C . PRO A 1 91 ? -14.921 36.151 38.310 1.00 57.81 91 PRO A C 1
ATOM 724 O O . PRO A 1 91 ? -13.858 36.766 38.206 1.00 57.81 91 PRO A O 1
ATOM 727 N N . ASP A 1 92 ? -16.092 36.636 37.908 1.00 53.19 92 ASP A N 1
ATOM 728 C CA . ASP A 1 92 ? -16.295 37.963 37.339 1.00 53.19 92 ASP A CA 1
ATOM 729 C C . ASP A 1 92 ? -15.689 39.045 38.254 1.00 53.19 92 ASP A C 1
ATOM 731 O O . ASP A 1 92 ? -15.981 39.119 39.450 1.00 53.19 92 ASP A O 1
ATOM 735 N N . LEU A 1 93 ? -14.828 39.896 37.688 1.00 54.84 93 LEU A N 1
ATOM 736 C CA . LEU A 1 93 ? -14.171 41.002 38.397 1.00 54.84 93 LEU A CA 1
ATOM 737 C C . LEU A 1 93 ? -15.179 42.023 38.955 1.00 54.84 93 LEU A C 1
ATOM 739 O O . LEU A 1 93 ? -14.804 42.865 39.768 1.00 54.84 93 LEU A O 1
ATOM 743 N N . SER A 1 94 ? -16.447 41.951 38.537 1.00 56.62 94 SER A N 1
ATOM 744 C CA . SER A 1 94 ? -17.527 42.816 39.014 1.00 56.62 94 SER A CA 1
ATOM 745 C C . SER A 1 94 ? -18.046 42.471 40.421 1.00 56.62 94 SER A C 1
ATOM 747 O O . SER A 1 94 ? -18.715 43.308 41.027 1.00 56.62 94 SER A O 1
ATOM 749 N N . SER A 1 95 ? -17.731 41.286 40.973 1.00 55.25 95 SER A N 1
ATOM 750 C CA . SER A 1 95 ? -18.279 40.823 42.261 1.00 55.25 95 SER A CA 1
ATOM 751 C C . SER A 1 95 ? -17.269 40.737 43.413 1.00 55.25 95 SER A C 1
ATOM 753 O O . SER A 1 95 ? -17.593 40.173 44.460 1.00 55.25 95 SER A O 1
ATOM 755 N N . PHE A 1 96 ? -16.044 41.246 43.253 1.00 51.97 96 PHE A N 1
ATOM 756 C CA . PHE A 1 96 ? -15.050 41.223 44.330 1.00 51.97 96 PHE A CA 1
ATOM 757 C C . PHE A 1 96 ? -15.191 42.426 45.267 1.00 51.97 96 PHE A C 1
ATOM 759 O O . PHE A 1 96 ? -14.897 43.563 44.904 1.00 51.97 96 PHE A O 1
ATOM 766 N N . ASP A 1 97 ? -15.575 42.154 46.513 1.00 52.62 97 ASP A N 1
ATOM 767 C CA . ASP A 1 97 ? -15.431 43.094 47.620 1.00 52.62 97 ASP A CA 1
ATOM 768 C C . ASP A 1 97 ? -13.971 43.085 48.114 1.00 52.62 97 ASP A C 1
ATOM 770 O O . ASP A 1 97 ? -13.530 42.191 48.842 1.00 52.62 97 ASP A O 1
ATOM 774 N N . TYR A 1 98 ? -13.202 44.095 47.700 1.00 55.78 98 TYR A N 1
ATOM 775 C CA . TYR A 1 98 ? -11.802 44.288 48.095 1.00 55.78 98 TYR A CA 1
ATOM 776 C C . TYR A 1 98 ? -11.610 44.570 49.597 1.00 55.78 98 TYR A C 1
ATOM 778 O O . TYR A 1 98 ? -10.469 44.615 50.060 1.00 55.78 98 TYR A O 1
ATOM 786 N N . SER A 1 99 ? -12.681 44.726 50.384 1.00 55.12 99 SER A N 1
ATOM 787 C CA . SER A 1 99 ? -12.584 44.970 51.828 1.00 55.12 99 SER A CA 1
ATOM 788 C C . SER A 1 99 ? -12.241 43.722 52.658 1.00 55.12 99 SER A C 1
ATOM 790 O O . SER A 1 99 ? -11.808 43.853 53.805 1.00 55.12 99 SER A O 1
ATOM 792 N N . GLN A 1 100 ? -12.363 42.511 52.094 1.00 55.03 100 GLN A N 1
ATOM 793 C CA . GLN A 1 100 ? -12.104 41.252 52.817 1.00 55.03 100 GLN A CA 1
ATOM 794 C C . GLN A 1 100 ? -10.707 40.659 52.593 1.00 55.03 100 GLN A C 1
ATOM 796 O O . GLN A 1 100 ? -10.340 39.667 53.229 1.00 55.03 100 GLN A O 1
ATOM 801 N N . VAL A 1 101 ? -9.887 41.264 51.732 1.00 52.88 101 VAL A N 1
ATOM 802 C CA . VAL A 1 10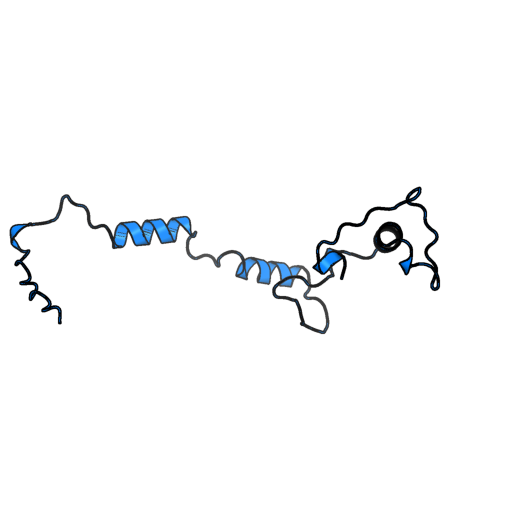1 ? -8.531 40.770 51.471 1.00 52.88 101 VAL A CA 1
ATOM 803 C C . VAL A 1 101 ? -7.596 41.259 52.581 1.00 52.88 101 VAL A C 1
ATOM 805 O O . VAL A 1 101 ? -6.992 42.326 52.493 1.00 52.88 101 VAL A O 1
ATOM 808 N N . ARG A 1 102 ? -7.470 40.485 53.669 1.00 54.00 102 ARG A N 1
ATOM 809 C CA . ARG A 1 102 ? -6.405 40.717 54.659 1.00 54.00 102 ARG A CA 1
ATOM 810 C C . ARG A 1 102 ? -5.048 40.530 53.972 1.00 54.00 102 ARG A C 1
ATOM 812 O O . ARG A 1 102 ? -4.834 39.472 53.377 1.00 54.00 102 ARG A O 1
ATOM 819 N N . PRO A 1 103 ? -4.111 41.489 54.069 1.00 52.31 103 PRO A N 1
ATOM 820 C CA . PRO A 1 103 ? -2.786 41.313 53.499 1.00 52.31 103 PRO A CA 1
ATOM 821 C C . PRO A 1 103 ? -2.093 40.158 54.227 1.00 52.31 103 PRO A C 1
ATOM 823 O O . PRO A 1 103 ? -1.799 40.244 55.421 1.00 52.31 103 PRO A O 1
ATOM 826 N N . LEU A 1 104 ? -1.859 39.050 53.520 1.00 47.06 104 LEU A N 1
ATOM 827 C CA . LEU A 1 104 ? -1.019 37.976 54.031 1.00 47.06 104 LEU A CA 1
ATOM 828 C C . LEU A 1 104 ? 0.407 38.517 54.144 1.00 47.06 104 LEU A C 1
ATOM 830 O O . LEU A 1 104 ? 1.054 38.832 53.147 1.00 47.06 104 LEU A O 1
ATOM 834 N N . TYR A 1 105 ? 0.875 38.653 55.382 1.00 51.94 105 TYR A N 1
ATOM 835 C CA . TYR A 1 105 ? 2.264 38.947 55.704 1.00 51.94 105 TYR A CA 1
ATOM 836 C C . TYR A 1 105 ? 3.149 37.837 55.124 1.00 51.94 105 TYR A C 1
ATOM 838 O O . TYR A 1 105 ? 3.147 36.709 55.616 1.00 51.94 105 TYR A O 1
ATOM 846 N N . ILE A 1 106 ? 3.884 38.151 54.058 1.00 48.88 106 ILE A N 1
ATOM 847 C CA . ILE A 1 106 ? 4.882 37.256 53.469 1.00 48.88 106 ILE A CA 1
ATOM 848 C C . ILE A 1 106 ? 6.162 37.400 54.308 1.00 48.88 106 ILE A C 1
ATOM 850 O O . ILE A 1 106 ? 6.755 38.485 54.313 1.00 48.88 106 ILE A O 1
ATOM 854 N N . PRO A 1 107 ? 6.628 36.356 55.022 1.00 44.53 107 PRO A N 1
ATOM 855 C CA . PRO A 1 107 ? 7.901 36.426 55.721 1.00 44.53 107 PRO A CA 1
ATOM 856 C C . PRO A 1 107 ? 9.017 36.511 54.677 1.00 44.53 107 PRO A C 1
ATOM 858 O O . PRO A 1 107 ? 9.13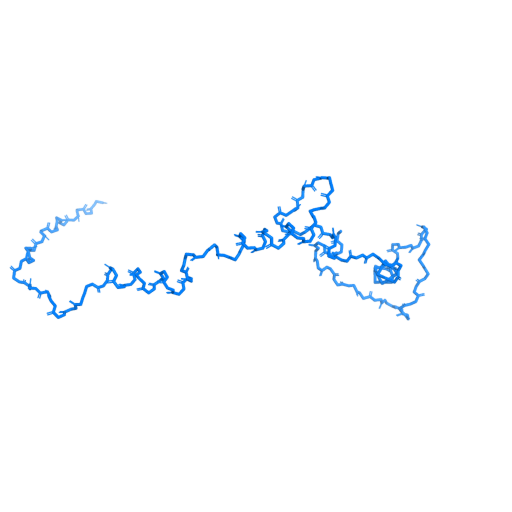0 35.653 53.803 1.00 44.53 107 PRO A O 1
ATOM 861 N N . LYS A 1 108 ? 9.842 37.561 54.753 1.00 50.66 108 LYS A N 1
ATOM 862 C CA . LYS A 1 108 ? 11.014 37.731 53.886 1.00 50.66 108 LYS A CA 1
ATOM 863 C C . LYS A 1 108 ? 11.942 36.521 54.045 1.00 50.66 108 LYS A C 1
ATOM 865 O O . LYS A 1 108 ? 12.521 36.32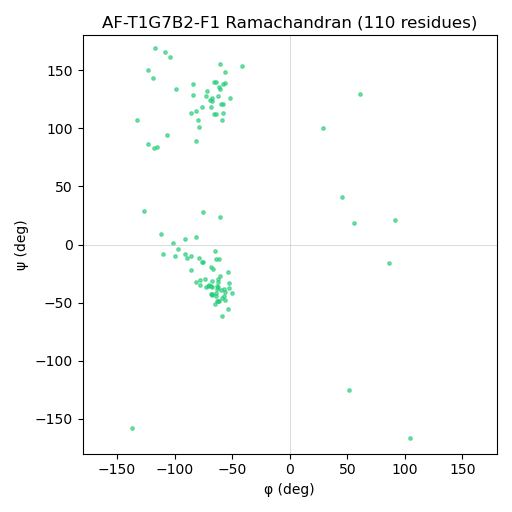7 55.112 1.00 50.66 108 LYS A O 1
ATOM 870 N N . TYR A 1 109 ? 12.087 35.723 52.990 1.00 50.72 109 TYR A N 1
ATOM 871 C CA . TYR A 1 109 ? 13.065 34.641 52.925 1.00 50.72 109 TYR A CA 1
ATOM 872 C C . TYR A 1 109 ? 14.474 35.213 53.135 1.00 50.72 109 TYR A C 1
ATOM 874 O O . TYR A 1 109 ? 14.919 36.103 52.410 1.00 50.72 109 TYR A O 1
ATOM 882 N N . LYS A 1 110 ? 15.153 34.723 54.175 1.00 50.72 110 LYS A N 1
ATOM 883 C CA . LYS A 1 110 ? 16.541 35.046 54.507 1.00 50.72 110 LYS A CA 1
ATOM 884 C C . LYS A 1 110 ? 17.431 34.201 53.589 1.00 50.72 110 LYS A C 1
ATOM 886 O O . LYS A 1 110 ? 17.485 32.988 53.755 1.00 50.72 110 LYS A O 1
ATOM 891 N N . PHE A 1 111 ? 18.061 34.834 52.602 1.00 44.69 111 PHE A N 1
ATOM 892 C CA . PHE A 1 111 ? 19.135 34.223 51.817 1.00 44.69 111 PHE A CA 1
ATOM 893 C C . PHE A 1 111 ? 20.356 34.014 52.729 1.00 44.69 111 PHE A C 1
ATOM 895 O O . PHE A 1 111 ? 20.794 34.964 53.382 1.00 44.69 111 PHE A O 1
ATOM 902 N N . PHE A 1 112 ? 20.861 32.783 52.781 1.00 48.22 112 PHE A N 1
ATOM 903 C CA . PHE A 1 112 ? 22.250 32.458 53.108 1.00 48.22 112 PHE A CA 1
ATOM 904 C C . PHE A 1 112 ? 22.889 31.895 51.842 1.00 48.22 112 PHE A C 1
ATOM 906 O O . PHE A 1 112 ? 22.168 31.163 51.122 1.00 48.22 112 PHE A O 1
#

Sequence (112 aa):
RTVQKNAVYSCLSGKNCPIDKRRRNRCQYCRFEKCLHVGMVKEVVRTDYLKGRRGRLPSKSKLASFQREGSLSPQASLITLLVRAHIDTSPDLSSFDYSQVRPLYIPKYKFF